Protein AF-A0A920GCR0-F1 (afdb_monomer_lite)

Radius of gyration: 22.25 Å; chains: 1; bounding box: 72×44×37 Å

Secondary structure (DSSP, 8-state):
-HHHHHHH-TT-SSEEEEEET--HHHHHHHHHHHHHHH-S-EEEEEE-TTSEEEEEEE--TT--HHHHHHHHHHTTS-SEEEEETTEEEEEEEGGGHHHHHHHHHHHHHHH-SSSPP------------S--------SS--S-------------

Sequence (156 aa):
MAEEKLAAQPDLPVLVLAKQNWHEGVIGIVAGRLKDAYHRPVIIISFDAQGRGKGSARSVAGFSIGDQILAACELGHLKSGGGHDMAAGLGLDEAQLADFEMFLIDRARTVFSGVPNRVFSYCHSLSVAGATLPVMVDALALWRGGRKRFGDRFFG

Foldseek 3Di:
DQVVVCVVPVFQQEAEEEDEPDDPVVQQVVQVVCCVVQVHWYKYWYAYPVQKIKIKIFH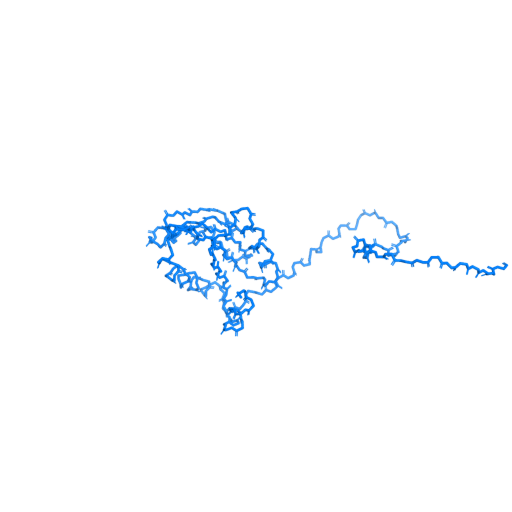HPQAQVQVLQVVCVVVVLFPDKGDTRGIIITMHGNVSSVVSSVSVSVVSCVRDVTHPDPPPPPPPPPPPDDDDDDDDDDDPPDPDDDDDDDDDDDDD

Structure (mmCIF, N/CA/C/O backbone):
data_AF-A0A920GCR0-F1
#
_entry.id   AF-A0A920GCR0-F1
#
loop_
_atom_site.group_PDB
_atom_site.id
_atom_site.type_symbol
_atom_site.label_atom_id
_atom_site.label_alt_id
_atom_site.label_comp_id
_atom_site.label_asym_id
_atom_site.label_entity_id
_atom_site.label_seq_id
_atom_site.pdbx_PDB_ins_code
_atom_site.Cartn_x
_atom_site.Cartn_y
_atom_site.Cartn_z
_atom_site.occupancy
_atom_site.B_iso_or_equiv
_atom_site.auth_seq_id
_atom_site.auth_comp_id
_atom_site.auth_asym_id
_atom_site.auth_atom_id
_atom_site.pdbx_PDB_model_num
ATOM 1 N N . MET A 1 1 ? 0.709 -15.689 7.039 1.00 64.88 1 MET A N 1
ATOM 2 C CA . MET A 1 1 ? 0.525 -14.274 6.621 1.00 64.88 1 MET A CA 1
ATOM 3 C C . MET A 1 1 ? 0.976 -14.019 5.187 1.00 64.88 1 MET A C 1
ATOM 5 O O . MET A 1 1 ? 0.149 -14.214 4.318 1.00 64.88 1 MET A O 1
ATOM 9 N N . ALA A 1 2 ? 2.225 -13.628 4.886 1.00 62.81 2 ALA A N 1
ATOM 10 C CA . ALA A 1 2 ? 2.617 -13.307 3.499 1.00 62.81 2 ALA A CA 1
ATOM 11 C C . ALA A 1 2 ? 2.601 -14.535 2.569 1.00 62.81 2 ALA A C 1
ATOM 13 O O . ALA A 1 2 ? 1.945 -14.521 1.534 1.00 62.81 2 ALA A O 1
ATOM 14 N N . GLU A 1 3 ? 3.271 -15.612 2.986 1.00 66.19 3 GLU A N 1
ATOM 15 C CA . GLU A 1 3 ? 3.332 -16.882 2.245 1.00 66.19 3 GLU A CA 1
ATOM 16 C C . GLU A 1 3 ? 1.954 -17.523 2.088 1.00 66.19 3 GLU A C 1
ATOM 18 O O . GLU A 1 3 ? 1.620 -18.023 1.028 1.00 66.19 3 GLU A O 1
ATOM 23 N N . GLU A 1 4 ? 1.125 -17.445 3.124 1.00 73.50 4 GLU A N 1
ATOM 24 C CA . GLU A 1 4 ? -0.248 -17.956 3.124 1.00 73.50 4 GLU A CA 1
ATOM 25 C C . GLU A 1 4 ? -1.152 -17.199 2.142 1.00 73.50 4 GLU A C 1
ATOM 27 O O . GLU A 1 4 ? -1.906 -17.816 1.394 1.00 73.50 4 GLU A O 1
ATOM 32 N N . LYS A 1 5 ? -1.031 -15.865 2.079 1.00 74.19 5 LYS A N 1
ATOM 33 C CA . LYS A 1 5 ? -1.791 -15.047 1.125 1.00 74.19 5 LYS A CA 1
ATOM 34 C C . LYS A 1 5 ? -1.357 -15.327 -0.315 1.00 74.19 5 LYS A C 1
ATOM 36 O O . LYS A 1 5 ? -2.196 -15.427 -1.202 1.00 74.19 5 LYS A O 1
ATOM 41 N N . LEU A 1 6 ? -0.054 -15.512 -0.530 1.00 69.44 6 LEU A N 1
ATOM 42 C CA . LEU A 1 6 ? 0.504 -15.915 -1.821 1.00 69.44 6 LEU A CA 1
ATOM 43 C C . LEU A 1 6 ? 0.154 -17.357 -2.201 1.00 69.44 6 LEU A C 1
ATOM 45 O O . LEU A 1 6 ? -0.038 -17.635 -3.377 1.00 69.44 6 LEU A O 1
ATOM 49 N N . ALA A 1 7 ? 0.041 -18.265 -1.233 1.00 67.31 7 ALA A N 1
ATOM 50 C CA . ALA A 1 7 ? -0.419 -19.628 -1.471 1.00 67.31 7 ALA A CA 1
ATOM 51 C C . ALA A 1 7 ? -1.902 -19.656 -1.873 1.00 67.31 7 ALA A C 1
ATOM 53 O O . ALA A 1 7 ? -2.290 -20.460 -2.714 1.00 67.31 7 ALA A O 1
ATOM 54 N N . ALA A 1 8 ? -2.717 -18.759 -1.308 1.00 72.94 8 ALA A N 1
ATOM 55 C CA . ALA A 1 8 ? -4.121 -18.613 -1.678 1.00 72.94 8 ALA A CA 1
ATOM 56 C C . ALA A 1 8 ? -4.305 -17.943 -3.050 1.00 72.94 8 ALA A C 1
ATOM 58 O O . ALA A 1 8 ? -5.183 -18.339 -3.812 1.00 72.94 8 ALA A O 1
ATOM 59 N N . GLN A 1 9 ? -3.505 -16.918 -3.362 1.00 73.44 9 GLN A N 1
ATOM 60 C CA . GLN A 1 9 ? -3.593 -16.170 -4.618 1.00 73.44 9 GLN A CA 1
ATOM 61 C C . GLN A 1 9 ? -2.187 -15.798 -5.135 1.00 73.44 9 GLN A C 1
ATOM 63 O O . GLN A 1 9 ? -1.690 -14.695 -4.872 1.00 73.44 9 GLN A O 1
ATOM 68 N N . PRO A 1 10 ? -1.526 -16.696 -5.888 1.00 72.19 10 PRO A N 1
ATOM 69 C CA . PRO A 1 10 ? -0.143 -16.498 -6.330 1.00 72.19 10 PRO A CA 1
ATOM 70 C C . PRO A 1 10 ? 0.011 -15.365 -7.351 1.00 72.19 10 PRO A C 1
ATOM 72 O O . PRO A 1 10 ? 1.085 -14.760 -7.439 1.00 72.19 10 PRO A O 1
ATOM 75 N N . ASP A 1 11 ? -1.068 -15.030 -8.060 1.00 76.06 11 ASP A N 1
ATOM 76 C CA . ASP A 1 11 ? -1.091 -14.043 -9.144 1.00 76.06 11 ASP A CA 1
ATOM 77 C C . ASP A 1 11 ? -1.435 -12.623 -8.677 1.00 76.06 11 ASP A C 1
ATOM 79 O O . ASP A 1 11 ? -1.617 -11.723 -9.497 1.00 76.06 11 ASP A O 1
ATOM 83 N N . LEU A 1 12 ? -1.518 -12.384 -7.362 1.00 82.19 12 LEU A N 1
ATOM 84 C CA . LEU A 1 12 ? -1.768 -11.041 -6.844 1.00 82.19 12 LEU A CA 1
ATOM 85 C C . LEU A 1 12 ? -0.623 -10.088 -7.225 1.00 82.19 12 LEU A C 1
ATOM 87 O O . LEU A 1 12 ? 0.523 -10.318 -6.818 1.00 82.19 12 LEU A O 1
ATOM 91 N N . PRO A 1 13 ? -0.905 -8.990 -7.950 1.00 85.44 13 PRO A N 1
ATOM 92 C CA . PRO A 1 13 ? 0.134 -8.052 -8.362 1.00 85.44 13 PRO A CA 1
ATOM 93 C C . PRO A 1 13 ? 0.666 -7.225 -7.183 1.00 85.44 13 PRO A C 1
ATOM 95 O O . PRO A 1 13 ? 1.789 -6.736 -7.251 1.00 85.44 13 PRO A O 1
ATOM 98 N N . VAL A 1 14 ? -0.102 -7.103 -6.091 1.00 88.19 14 VAL A N 1
ATOM 99 C CA . VAL A 1 14 ? 0.225 -6.327 -4.882 1.00 88.19 14 VAL A CA 1
ATOM 100 C C . VAL A 1 14 ? -0.010 -7.174 -3.637 1.00 88.19 14 VAL A C 1
ATOM 102 O O . VAL A 1 14 ? -0.955 -7.958 -3.577 1.00 88.19 14 VAL A O 1
ATOM 105 N N . LEU A 1 15 ? 0.838 -6.996 -2.623 1.00 89.50 15 LEU A N 1
ATOM 106 C CA . LEU A 1 15 ? 0.691 -7.647 -1.325 1.00 89.50 15 LEU A CA 1
ATOM 107 C C . LEU A 1 15 ? 0.243 -6.651 -0.266 1.00 89.50 15 LEU A C 1
ATOM 109 O O . LEU A 1 15 ? 1.000 -5.764 0.112 1.00 89.50 15 LEU A O 1
ATOM 113 N N . VAL A 1 16 ? -0.963 -6.845 0.261 1.00 90.62 16 VAL A N 1
ATOM 114 C CA . VAL A 1 16 ? -1.478 -6.091 1.409 1.00 90.62 16 VAL A CA 1
ATOM 115 C C . VAL A 1 16 ? -1.492 -7.007 2.625 1.00 90.62 16 VAL A C 1
ATOM 117 O O . VAL A 1 16 ? -2.100 -8.078 2.596 1.00 90.62 16 VAL A O 1
ATOM 120 N N . LEU A 1 17 ? -0.816 -6.618 3.700 1.00 89.88 17 LEU A N 1
ATOM 121 C CA . LEU A 1 17 ? -0.802 -7.359 4.958 1.00 89.88 17 LEU A CA 1
ATOM 122 C C . LEU A 1 17 ? -1.215 -6.434 6.087 1.00 89.88 17 LEU A C 1
ATOM 124 O O . LEU A 1 17 ? -0.664 -5.347 6.224 1.00 89.88 17 LEU A O 1
ATOM 128 N N . ALA A 1 18 ? -2.138 -6.891 6.923 1.00 89.69 18 ALA A N 1
ATOM 129 C CA . ALA A 1 18 ? -2.563 -6.152 8.094 1.00 89.69 18 ALA A CA 1
ATOM 130 C C . ALA A 1 18 ? -2.424 -7.004 9.355 1.00 89.69 18 ALA A C 1
ATOM 132 O O . ALA A 1 18 ? -2.706 -8.205 9.337 1.00 89.69 18 ALA A O 1
ATOM 133 N N . LYS A 1 19 ? -1.970 -6.389 10.448 1.00 86.44 19 LYS A N 1
ATOM 134 C CA . LYS A 1 19 ? -1.919 -7.030 11.763 1.00 86.44 19 LYS A CA 1
ATOM 135 C C . LYS A 1 19 ? -2.129 -6.004 12.870 1.00 86.44 19 LYS A C 1
ATOM 137 O O . LYS A 1 19 ? -1.740 -4.853 12.738 1.00 86.44 19 LYS A O 1
ATOM 142 N N . GLN A 1 20 ? -2.698 -6.430 13.988 1.00 87.12 20 GLN A N 1
ATOM 143 C CA . GLN A 1 20 ? -2.776 -5.606 15.191 1.00 87.12 20 GLN A CA 1
ATOM 144 C C . GLN A 1 20 ? -1.424 -5.546 15.925 1.00 87.12 20 GLN A C 1
ATOM 146 O O . GLN A 1 20 ? -0.639 -6.502 15.889 1.00 87.12 20 GLN A O 1
ATOM 151 N N . ASN A 1 21 ? -1.180 -4.436 16.629 1.00 81.69 21 ASN A N 1
ATOM 152 C CA . ASN A 1 21 ? -0.039 -4.234 17.536 1.00 81.69 21 ASN A CA 1
ATOM 153 C C . ASN A 1 21 ? 1.352 -4.347 16.882 1.00 81.69 21 ASN A C 1
ATOM 155 O O . ASN A 1 21 ? 2.317 -4.791 17.510 1.00 81.69 21 ASN A O 1
ATOM 159 N N . TRP A 1 22 ? 1.493 -3.939 15.620 1.00 84.44 22 TRP A N 1
ATOM 160 C CA . TRP A 1 22 ? 2.809 -3.760 15.007 1.00 84.44 22 TRP A CA 1
ATOM 161 C C . TRP A 1 22 ? 3.365 -2.361 15.266 1.00 84.44 22 TRP A C 1
ATOM 163 O O . TRP A 1 22 ? 2.689 -1.351 15.077 1.00 84.44 22 TRP A O 1
ATOM 173 N N . HIS A 1 23 ? 4.631 -2.296 15.676 1.00 79.88 23 HIS A N 1
ATOM 174 C CA . HIS A 1 23 ? 5.319 -1.021 15.849 1.00 79.88 23 HIS A CA 1
ATOM 175 C C . HIS A 1 23 ? 5.555 -0.338 14.497 1.00 79.88 23 HIS A C 1
ATOM 177 O O . HIS A 1 23 ? 6.064 -0.952 13.557 1.00 79.88 23 HIS A O 1
ATOM 183 N N . GLU A 1 24 ? 5.265 0.963 14.434 1.00 76.12 24 GLU A N 1
ATOM 184 C CA . GLU A 1 24 ? 5.409 1.807 13.236 1.00 76.12 24 GLU A CA 1
ATOM 185 C C . GLU A 1 24 ? 6.838 1.790 12.657 1.00 76.12 24 GLU A C 1
ATOM 187 O O . GLU A 1 24 ? 7.031 1.821 11.444 1.00 76.12 24 GLU A O 1
ATOM 192 N N . GLY A 1 25 ? 7.860 1.651 13.508 1.00 78.06 25 GLY A N 1
ATOM 193 C CA . GLY A 1 25 ? 9.249 1.516 13.056 1.00 78.06 25 GLY A CA 1
ATOM 194 C C . GLY A 1 25 ? 9.564 0.173 12.382 1.00 78.06 25 GLY A C 1
ATOM 195 O O . GLY A 1 25 ? 10.503 0.078 11.596 1.00 78.06 25 GLY A O 1
ATOM 196 N N . VAL A 1 26 ? 8.781 -0.874 12.658 1.00 85.12 26 VAL A N 1
ATOM 197 C CA . VAL A 1 26 ? 9.016 -2.233 12.146 1.00 85.12 26 VAL A CA 1
ATOM 198 C C . VAL A 1 26 ? 8.289 -2.459 10.822 1.00 85.12 26 VAL A C 1
ATOM 200 O O . VAL A 1 26 ? 8.853 -3.086 9.924 1.00 85.12 26 VAL A O 1
ATOM 203 N N . ILE A 1 27 ? 7.081 -1.908 10.654 1.00 87.19 27 ILE A N 1
ATOM 204 C CA . ILE A 1 27 ? 6.269 -2.114 9.442 1.00 87.19 27 ILE A CA 1
ATOM 205 C C . ILE A 1 27 ? 6.998 -1.686 8.162 1.00 87.19 27 ILE A C 1
ATOM 207 O O . ILE A 1 27 ? 6.948 -2.402 7.166 1.00 87.19 27 ILE A O 1
ATOM 211 N N . GLY A 1 28 ? 7.761 -0.590 8.198 1.00 83.44 28 GLY A N 1
ATOM 212 C CA . GLY A 1 28 ? 8.519 -0.120 7.036 1.00 83.44 28 GLY A CA 1
ATOM 213 C C . GLY A 1 28 ? 9.693 -1.030 6.658 1.00 83.44 28 GLY A C 1
ATOM 214 O O . GLY A 1 28 ? 9.978 -1.202 5.471 1.00 83.44 28 GLY A O 1
ATOM 215 N N . ILE A 1 29 ? 10.353 -1.640 7.651 1.00 86.31 29 ILE A N 1
ATOM 216 C CA . ILE A 1 29 ? 11.465 -2.584 7.443 1.00 86.31 29 ILE A CA 1
ATOM 217 C C . ILE A 1 29 ? 10.928 -3.894 6.869 1.00 86.31 29 ILE A C 1
ATOM 219 O O . ILE A 1 29 ? 11.490 -4.436 5.916 1.00 86.31 29 ILE A O 1
ATOM 223 N N . VAL A 1 30 ? 9.827 -4.399 7.429 1.00 88.56 30 VAL A N 1
ATOM 224 C CA . VAL A 1 30 ? 9.200 -5.636 6.954 1.00 88.56 30 VAL A CA 1
ATOM 225 C C . VAL A 1 30 ? 8.655 -5.443 5.536 1.00 88.56 30 VAL A C 1
ATOM 227 O O . VAL A 1 30 ? 8.888 -6.306 4.693 1.00 88.56 30 VAL A O 1
ATOM 230 N N . ALA A 1 31 ? 8.033 -4.298 5.230 1.00 86.75 31 ALA A N 1
ATOM 231 C CA . ALA A 1 31 ? 7.537 -3.994 3.886 1.00 86.75 31 ALA A CA 1
ATOM 232 C C . ALA A 1 31 ? 8.673 -3.988 2.854 1.00 86.75 31 ALA A C 1
ATOM 234 O O . ALA A 1 31 ? 8.535 -4.577 1.784 1.00 86.75 31 ALA A O 1
ATOM 235 N N . GLY A 1 32 ? 9.824 -3.396 3.196 1.00 85.62 32 GLY A N 1
ATOM 236 C CA . GLY A 1 32 ? 11.014 -3.416 2.343 1.00 85.62 32 GLY A CA 1
ATOM 237 C C . GLY A 1 32 ? 11.518 -4.835 2.076 1.00 85.62 32 GLY A C 1
ATOM 238 O O . GLY A 1 32 ? 11.682 -5.217 0.922 1.00 85.62 32 GLY A O 1
ATOM 239 N N . ARG A 1 33 ? 11.667 -5.648 3.131 1.00 87.50 33 ARG A N 1
ATOM 240 C CA . ARG A 1 33 ? 12.126 -7.043 3.014 1.00 87.50 33 ARG A CA 1
ATOM 241 C C . ARG A 1 33 ? 11.189 -7.908 2.176 1.00 87.50 33 ARG A C 1
ATOM 243 O O . ARG A 1 33 ? 11.659 -8.714 1.382 1.00 87.50 33 ARG A O 1
ATOM 250 N N . LEU A 1 34 ? 9.876 -7.747 2.338 1.00 86.56 34 LEU A N 1
ATOM 251 C CA . LEU A 1 34 ? 8.892 -8.471 1.532 1.00 86.56 34 LEU A CA 1
ATOM 252 C C . LEU A 1 34 ? 8.913 -8.003 0.074 1.00 86.56 34 LEU A C 1
ATOM 254 O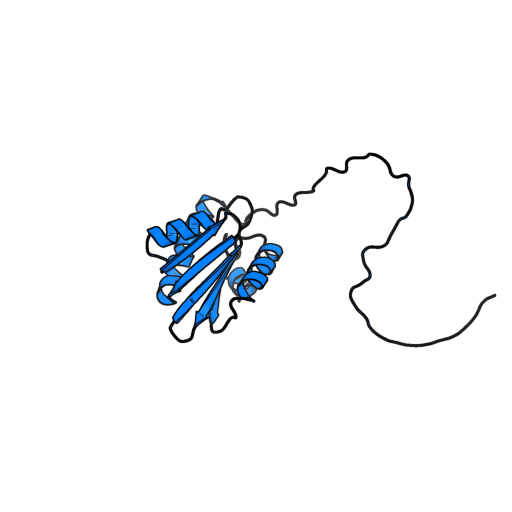 O . LEU A 1 34 ? 8.861 -8.835 -0.827 1.00 86.56 34 LEU A O 1
ATOM 258 N N . LYS A 1 35 ? 9.054 -6.695 -0.167 1.00 87.19 35 LYS A N 1
ATOM 259 C CA . LYS A 1 35 ? 9.221 -6.151 -1.518 1.00 87.19 35 LYS A CA 1
ATOM 260 C C . LYS A 1 35 ? 10.474 -6.717 -2.187 1.00 87.19 35 LYS A C 1
ATOM 262 O O . LYS A 1 35 ? 10.405 -7.097 -3.348 1.00 87.19 35 LYS A O 1
ATOM 267 N N . ASP A 1 36 ? 11.594 -6.827 -1.475 1.00 85.00 36 ASP A N 1
ATOM 268 C CA . ASP A 1 36 ? 12.827 -7.413 -2.021 1.00 85.00 36 ASP A CA 1
ATOM 269 C C . ASP A 1 36 ? 12.711 -8.933 -2.244 1.00 85.00 36 ASP A C 1
ATOM 271 O O . ASP A 1 36 ? 13.222 -9.446 -3.234 1.00 85.00 36 ASP A O 1
ATOM 275 N N . ALA A 1 37 ? 12.009 -9.661 -1.370 1.00 83.62 37 ALA A N 1
ATOM 276 C CA . ALA A 1 37 ? 11.830 -11.109 -1.502 1.00 83.62 37 ALA A CA 1
ATOM 277 C C . ALA A 1 37 ? 10.888 -11.494 -2.657 1.00 83.62 37 ALA A C 1
ATOM 279 O O . ALA A 1 37 ? 11.165 -12.434 -3.409 1.00 83.62 37 ALA A O 1
ATOM 280 N N . TYR A 1 38 ? 9.774 -10.769 -2.796 1.00 82.62 38 TYR A N 1
ATOM 281 C CA . TYR A 1 38 ? 8.699 -11.097 -3.735 1.00 82.62 38 TYR A CA 1
ATOM 282 C C . TYR A 1 38 ? 8.695 -10.234 -5.000 1.00 82.62 38 TYR A C 1
ATOM 284 O O . TYR A 1 38 ? 7.999 -10.587 -5.947 1.00 82.62 38 TYR A O 1
ATOM 292 N N . HIS A 1 39 ? 9.469 -9.142 -5.040 1.00 84.50 39 HIS A N 1
ATOM 293 C CA . HIS A 1 39 ? 9.526 -8.166 -6.139 1.00 84.50 39 HIS A CA 1
ATOM 294 C C . HIS A 1 39 ? 8.158 -7.605 -6.547 1.00 84.50 39 HIS A C 1
ATOM 296 O O . HIS A 1 39 ? 7.911 -7.331 -7.717 1.00 84.50 39 HIS A O 1
ATOM 302 N N . ARG A 1 40 ? 7.273 -7.403 -5.571 1.00 87.31 40 ARG A N 1
ATOM 303 C CA . ARG A 1 40 ? 5.930 -6.835 -5.755 1.00 87.31 40 ARG A CA 1
ATOM 304 C C . ARG A 1 40 ? 5.777 -5.592 -4.880 1.00 87.31 40 ARG A C 1
ATOM 306 O O . ARG A 1 40 ? 6.466 -5.511 -3.859 1.00 87.31 40 ARG A O 1
ATOM 313 N N . PRO A 1 41 ? 4.891 -4.641 -5.221 1.00 90.25 41 PRO A N 1
ATOM 314 C CA . PRO A 1 41 ? 4.485 -3.614 -4.277 1.00 90.25 41 PRO A CA 1
ATOM 315 C C . PRO A 1 41 ? 3.905 -4.270 -3.019 1.00 90.25 41 PRO A C 1
ATOM 317 O O . PRO A 1 41 ? 3.061 -5.166 -3.104 1.00 90.25 41 PRO A O 1
ATOM 320 N N . VAL A 1 42 ? 4.378 -3.837 -1.853 1.00 91.38 42 VAL A N 1
ATOM 321 C CA . VAL A 1 42 ? 3.953 -4.359 -0.554 1.00 91.38 42 VAL A CA 1
ATOM 322 C C . VAL A 1 42 ? 3.451 -3.222 0.314 1.00 91.38 42 VAL A C 1
ATOM 324 O O . VAL A 1 42 ? 4.152 -2.232 0.521 1.00 91.38 42 VAL A O 1
ATOM 327 N N . ILE A 1 43 ? 2.263 -3.402 0.874 1.00 92.19 43 ILE A N 1
ATOM 328 C CA . ILE A 1 43 ? 1.679 -2.541 1.889 1.00 92.19 43 ILE A CA 1
ATOM 329 C C . ILE A 1 43 ? 1.539 -3.343 3.173 1.00 92.19 43 ILE A C 1
ATOM 331 O O . ILE A 1 43 ? 0.964 -4.431 3.192 1.00 92.19 43 ILE A O 1
ATOM 335 N N . ILE A 1 44 ? 2.063 -2.787 4.258 1.00 92.38 44 ILE A N 1
ATOM 336 C CA . ILE A 1 44 ? 1.879 -3.321 5.599 1.00 92.38 44 ILE A CA 1
ATOM 337 C C . ILE A 1 44 ? 1.100 -2.322 6.429 1.00 92.38 44 ILE A C 1
ATOM 339 O O . ILE A 1 44 ? 1.502 -1.167 6.507 1.00 92.38 44 ILE A O 1
ATOM 343 N N . ILE A 1 45 ? 0.046 -2.784 7.095 1.00 92.19 45 ILE A N 1
ATOM 344 C CA . ILE A 1 45 ? -0.826 -1.986 7.951 1.00 92.19 45 ILE A CA 1
ATOM 345 C C . ILE A 1 45 ? -0.779 -2.540 9.374 1.00 92.19 45 ILE A C 1
ATOM 347 O O . ILE A 1 45 ? -0.862 -3.749 9.598 1.00 92.19 45 ILE A O 1
ATOM 351 N N . SER A 1 46 ? -0.628 -1.637 10.336 1.00 91.75 46 SER A N 1
ATOM 352 C CA . SER A 1 46 ? -0.739 -1.923 11.760 1.00 91.75 46 SER A CA 1
ATOM 353 C C . SER A 1 46 ? -1.986 -1.267 12.324 1.00 91.75 46 SER A C 1
ATOM 355 O O . SER A 1 46 ? -2.111 -0.051 12.204 1.00 91.75 46 SER A O 1
ATOM 357 N N . PHE A 1 47 ? -2.871 -2.043 12.949 1.00 91.31 47 PHE A N 1
ATOM 358 C CA . PHE A 1 47 ? -4.041 -1.514 13.655 1.00 91.31 47 PHE A CA 1
ATOM 359 C C . PHE A 1 47 ? -3.771 -1.359 15.153 1.00 91.31 47 PHE A C 1
ATOM 361 O O . PHE A 1 47 ? -3.172 -2.240 15.785 1.00 91.31 47 PHE A O 1
ATOM 368 N N . ASP A 1 48 ? -4.227 -0.236 15.709 1.00 88.25 48 ASP A N 1
ATOM 369 C CA . ASP A 1 48 ? -4.305 -0.011 17.150 1.00 88.25 48 ASP A CA 1
ATOM 370 C C . ASP A 1 48 ? -5.568 -0.655 17.758 1.00 88.25 48 ASP A C 1
ATOM 372 O O . ASP A 1 48 ? -6.451 -1.152 17.057 1.00 88.25 48 ASP A O 1
ATOM 376 N N . ALA A 1 49 ? -5.674 -0.640 19.090 1.00 84.56 49 ALA A N 1
ATOM 377 C CA . ALA A 1 49 ? -6.836 -1.176 19.807 1.00 84.56 49 ALA A CA 1
ATOM 378 C C . ALA A 1 49 ? -8.141 -0.384 19.568 1.00 84.56 49 ALA A C 1
ATOM 380 O O . ALA A 1 49 ? -9.205 -0.804 20.013 1.00 84.56 49 ALA A O 1
ATOM 381 N N . GLN A 1 50 ? -8.060 0.773 18.908 1.00 83.06 50 GLN A N 1
ATOM 382 C CA . GLN A 1 50 ? -9.186 1.648 18.583 1.00 83.06 50 GLN A CA 1
ATOM 383 C C . GLN A 1 50 ? -9.625 1.475 17.118 1.00 83.06 50 GLN A C 1
ATOM 385 O O . GLN A 1 50 ? -10.498 2.208 16.657 1.00 83.06 50 GLN A O 1
ATOM 390 N N . GLY A 1 51 ? -9.030 0.522 16.388 1.00 82.56 51 GLY A N 1
ATOM 391 C CA . GLY A 1 51 ? -9.345 0.226 14.991 1.00 82.56 51 GLY A CA 1
ATOM 392 C C . GLY A 1 51 ? -8.720 1.192 13.982 1.00 82.56 51 GLY A C 1
ATOM 393 O O . GLY A 1 51 ? -9.048 1.120 12.797 1.00 82.56 51 GLY A O 1
ATOM 394 N N . ARG A 1 52 ? -7.817 2.085 14.416 1.00 88.44 52 ARG A N 1
ATOM 395 C CA . ARG A 1 52 ? -7.097 3.009 13.531 1.00 88.44 52 ARG A CA 1
ATOM 396 C C . ARG A 1 52 ? -5.808 2.362 13.055 1.00 88.44 52 ARG A C 1
ATOM 398 O O . ARG A 1 52 ? -4.953 1.948 13.839 1.00 88.44 52 ARG A O 1
ATOM 405 N N . GLY A 1 53 ? -5.678 2.282 11.742 1.00 90.06 53 GLY A N 1
ATOM 406 C CA . GLY A 1 53 ? -4.566 1.670 11.045 1.00 90.06 53 GLY A CA 1
ATOM 407 C C . GLY A 1 53 ? -3.548 2.697 10.588 1.00 90.06 53 GLY A C 1
ATOM 408 O O . GLY A 1 53 ? -3.911 3.701 9.980 1.00 90.06 53 GLY A O 1
ATOM 409 N N . LYS A 1 54 ? -2.264 2.419 10.812 1.00 91.31 54 LYS A N 1
ATOM 410 C CA . LYS A 1 54 ? -1.148 3.096 10.144 1.00 91.31 54 LYS A CA 1
ATOM 411 C C . LYS A 1 54 ? -0.418 2.112 9.251 1.00 91.31 54 LYS A C 1
ATOM 413 O O . LYS A 1 54 ? -0.024 1.035 9.697 1.00 91.31 54 LYS A O 1
ATOM 418 N N . GLY A 1 55 ? -0.221 2.490 7.998 1.00 91.19 55 GLY A N 1
ATOM 419 C CA . GLY A 1 55 ? 0.412 1.660 6.993 1.00 91.19 55 GLY A CA 1
ATOM 420 C C . GLY A 1 55 ? 1.677 2.264 6.406 1.00 91.19 55 GLY A C 1
ATOM 421 O O . GLY A 1 55 ? 1.817 3.480 6.278 1.00 91.19 55 GLY A O 1
ATOM 422 N N . SER A 1 56 ? 2.595 1.381 6.024 1.00 91.88 56 SER A N 1
ATOM 423 C CA . SER A 1 56 ? 3.781 1.692 5.237 1.00 91.88 56 SER A CA 1
ATOM 424 C C . SER A 1 56 ? 3.753 0.875 3.952 1.00 91.88 56 SER A C 1
ATOM 426 O O . SER A 1 56 ? 3.621 -0.350 3.977 1.00 91.88 56 SER A O 1
ATOM 428 N N . ALA A 1 57 ? 3.878 1.572 2.832 1.00 91.69 57 ALA A N 1
ATOM 429 C CA . ALA A 1 57 ? 3.864 1.017 1.496 1.00 91.69 57 ALA A CA 1
ATOM 430 C C . ALA A 1 57 ? 5.248 1.149 0.851 1.00 91.69 57 ALA A C 1
ATOM 432 O O . ALA A 1 57 ? 5.908 2.185 0.960 1.00 91.69 57 ALA A O 1
ATOM 433 N N . ARG A 1 58 ? 5.687 0.093 0.166 1.00 91.56 58 ARG A N 1
ATOM 434 C CA . ARG A 1 58 ? 6.923 0.038 -0.618 1.00 91.56 58 ARG A CA 1
ATOM 435 C C . ARG A 1 58 ? 6.596 -0.456 -2.012 1.00 91.56 58 ARG A C 1
ATOM 437 O O . ARG A 1 58 ? 5.971 -1.503 -2.156 1.00 91.56 58 ARG A O 1
ATOM 444 N N . SER A 1 59 ? 7.034 0.285 -3.019 1.00 88.62 59 SER A N 1
ATOM 445 C CA . SER A 1 59 ? 6.753 -0.040 -4.414 1.00 88.62 59 SER A CA 1
ATOM 446 C C . SER A 1 59 ? 7.939 -0.650 -5.145 1.00 88.62 59 SER A C 1
ATOM 448 O O . SER A 1 59 ? 9.064 -0.659 -4.643 1.00 88.62 59 SER A O 1
ATOM 450 N N . VAL A 1 60 ? 7.672 -1.132 -6.355 1.00 86.06 60 VAL A N 1
ATOM 451 C CA . VAL A 1 60 ? 8.662 -1.544 -7.354 1.00 86.06 60 VAL A CA 1
ATOM 452 C C . VAL A 1 60 ? 8.632 -0.585 -8.543 1.00 86.06 60 VAL A C 1
ATOM 454 O O . VAL A 1 60 ? 7.678 0.172 -8.719 1.00 86.06 60 VAL A O 1
ATOM 457 N N . ALA A 1 61 ? 9.683 -0.613 -9.363 1.00 81.12 61 ALA A N 1
ATOM 458 C CA . ALA A 1 61 ? 9.757 0.217 -10.560 1.00 81.12 61 ALA A CA 1
ATOM 459 C C . ALA A 1 61 ? 8.550 -0.036 -11.483 1.00 81.12 61 ALA A C 1
ATOM 461 O O . ALA A 1 61 ? 8.154 -1.181 -11.695 1.00 81.12 61 ALA A O 1
ATOM 462 N N . GLY A 1 62 ? 7.980 1.041 -12.024 1.00 80.94 62 GLY A N 1
ATOM 463 C CA . GLY A 1 62 ? 6.803 0.984 -12.896 1.00 80.94 62 GLY A CA 1
ATOM 464 C C . GLY A 1 62 ? 5.458 1.121 -12.178 1.00 80.94 62 GLY A C 1
ATOM 465 O O . GLY A 1 62 ? 4.447 1.248 -12.855 1.00 80.94 62 GLY A O 1
ATOM 466 N N . PHE A 1 63 ? 5.422 1.164 -10.841 1.00 85.81 63 PHE A N 1
ATOM 467 C CA . PHE A 1 63 ? 4.200 1.445 -10.082 1.00 85.81 63 PHE A CA 1
ATOM 468 C C . PHE A 1 63 ? 4.452 2.556 -9.067 1.00 85.81 63 PHE A C 1
ATOM 470 O O . PHE A 1 63 ? 5.146 2.344 -8.075 1.00 85.81 63 PHE A O 1
ATOM 477 N N . SER A 1 64 ? 3.899 3.745 -9.302 1.00 89.19 64 SER A N 1
ATOM 478 C CA . SER A 1 64 ? 3.986 4.848 -8.341 1.00 89.19 64 SER A CA 1
ATOM 479 C C . SER A 1 64 ? 2.975 4.628 -7.221 1.00 89.19 64 SER A C 1
ATOM 481 O O . SER A 1 64 ? 1.773 4.826 -7.408 1.00 89.19 64 SER A O 1
ATOM 483 N N . ILE A 1 65 ? 3.445 4.177 -6.056 1.00 89.56 65 ILE A N 1
ATOM 484 C CA . ILE A 1 65 ? 2.545 3.896 -4.932 1.00 89.56 65 ILE A CA 1
ATOM 485 C C . ILE A 1 65 ? 2.073 5.179 -4.253 1.00 89.56 65 ILE A C 1
ATOM 487 O O . ILE A 1 65 ? 0.944 5.216 -3.780 1.00 89.56 65 ILE A O 1
ATOM 491 N N . GLY A 1 66 ? 2.895 6.234 -4.249 1.00 89.62 66 GLY A N 1
ATOM 492 C CA . GLY A 1 66 ? 2.512 7.551 -3.736 1.00 89.62 66 GLY A CA 1
ATOM 493 C C . GLY A 1 66 ? 1.251 8.084 -4.413 1.00 89.62 66 GLY A C 1
ATOM 494 O O . GLY A 1 66 ? 0.292 8.423 -3.722 1.00 89.62 66 GLY A O 1
ATOM 495 N N . ASP A 1 67 ? 1.213 8.042 -5.747 1.00 89.69 67 ASP A N 1
ATOM 496 C CA . ASP A 1 67 ? 0.064 8.516 -6.527 1.00 89.69 67 ASP A CA 1
ATOM 497 C C . ASP A 1 67 ? -1.191 7.674 -6.276 1.00 89.69 67 ASP A C 1
ATOM 499 O O . ASP A 1 67 ? -2.291 8.214 -6.165 1.00 89.69 67 ASP A O 1
ATOM 503 N N . GLN A 1 68 ? -1.047 6.350 -6.130 1.00 90.44 68 GLN A N 1
ATOM 504 C CA . GLN A 1 68 ? -2.198 5.491 -5.828 1.00 90.44 68 GLN A CA 1
ATOM 505 C C . GLN A 1 68 ? -2.760 5.749 -4.427 1.00 90.44 68 GLN A C 1
ATOM 507 O O . GLN A 1 68 ? -3.975 5.723 -4.243 1.00 90.44 68 GLN A O 1
ATOM 512 N N . ILE A 1 69 ? -1.896 6.006 -3.440 1.00 91.56 69 ILE A N 1
ATOM 513 C CA . ILE A 1 69 ? -2.330 6.367 -2.086 1.00 91.56 69 ILE A CA 1
ATOM 514 C C . ILE A 1 69 ? -3.031 7.725 -2.089 1.00 91.56 69 ILE A C 1
ATOM 516 O O . ILE A 1 69 ? -4.069 7.864 -1.446 1.00 91.56 69 ILE A O 1
ATOM 520 N N . LEU A 1 70 ? -2.513 8.706 -2.831 1.00 90.38 70 LEU A N 1
ATOM 521 C CA . LEU A 1 70 ? -3.153 10.014 -2.944 1.00 90.38 70 LEU A CA 1
ATOM 522 C C . LEU A 1 70 ? -4.540 9.902 -3.594 1.00 90.38 70 LEU A C 1
ATOM 524 O O . LEU A 1 70 ? -5.515 10.393 -3.031 1.00 90.38 70 LEU A O 1
ATOM 52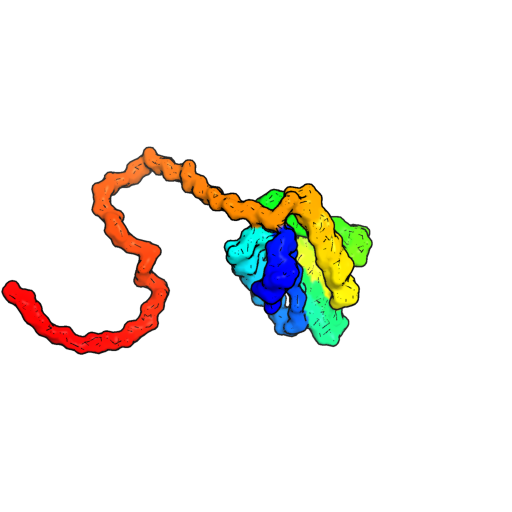8 N N . ALA A 1 71 ? -4.653 9.156 -4.697 1.00 90.06 71 ALA A N 1
ATOM 529 C CA . ALA A 1 71 ? -5.935 8.885 -5.344 1.00 90.06 71 ALA A CA 1
ATOM 530 C C . ALA A 1 71 ? -6.922 8.158 -4.409 1.00 90.06 71 ALA A C 1
ATOM 532 O O . ALA A 1 71 ? -8.113 8.462 -4.397 1.00 90.06 71 ALA A O 1
ATOM 533 N N . ALA A 1 72 ? -6.445 7.219 -3.585 1.00 90.25 72 ALA A N 1
ATOM 534 C CA . ALA A 1 72 ? -7.283 6.536 -2.600 1.00 90.25 72 ALA A CA 1
ATOM 535 C C . ALA A 1 72 ? -7.789 7.482 -1.492 1.00 90.25 72 ALA A C 1
ATOM 537 O O . ALA A 1 72 ? -8.915 7.317 -1.021 1.00 90.25 72 ALA A O 1
ATOM 538 N N . CYS A 1 73 ? -6.996 8.483 -1.092 1.00 90.12 73 CYS A N 1
ATOM 539 C CA . CYS A 1 73 ? -7.448 9.548 -0.192 1.00 90.12 73 CYS A CA 1
ATOM 540 C C . CYS A 1 73 ? -8.527 10.424 -0.844 1.00 90.12 73 CYS A C 1
ATOM 542 O O . CYS A 1 73 ? -9.545 10.697 -0.215 1.00 90.12 73 CYS A O 1
ATOM 544 N N . GLU A 1 74 ? -8.333 10.835 -2.100 1.00 88.75 74 GLU A N 1
ATOM 545 C CA . GLU A 1 74 ? -9.293 11.670 -2.842 1.00 88.75 74 GLU A CA 1
ATOM 546 C C . GLU A 1 74 ? -10.649 10.978 -3.032 1.00 88.75 74 GLU A C 1
ATOM 548 O O . GLU A 1 74 ? -11.696 11.619 -2.966 1.00 88.75 74 GLU A O 1
ATOM 553 N N . LEU A 1 75 ? -10.635 9.656 -3.211 1.00 88.06 75 LEU A N 1
ATOM 554 C CA . LEU A 1 75 ? -11.833 8.824 -3.331 1.00 88.06 75 LEU A CA 1
ATOM 555 C C . LEU A 1 75 ? -12.479 8.473 -1.977 1.00 88.06 75 LEU A C 1
ATOM 557 O O . LEU A 1 75 ? -13.534 7.843 -1.949 1.00 88.06 75 LEU A O 1
ATOM 561 N N . GLY A 1 76 ? -11.871 8.865 -0.852 1.00 87.31 76 GLY A N 1
ATOM 562 C CA . GLY A 1 76 ? -12.401 8.615 0.492 1.00 87.31 76 GLY A CA 1
ATOM 563 C C . GLY A 1 76 ? -12.163 7.199 1.034 1.00 87.31 76 GLY A C 1
ATOM 564 O O . GLY A 1 76 ? -12.749 6.828 2.051 1.00 87.31 76 GLY A O 1
ATOM 565 N N . HIS A 1 77 ? -11.294 6.405 0.401 1.00 86.62 77 HIS A N 1
ATOM 566 C CA . HIS A 1 77 ? -10.918 5.070 0.890 1.00 86.62 77 HIS A CA 1
ATOM 567 C C . HIS A 1 77 ? -9.915 5.117 2.051 1.00 86.62 77 HIS A C 1
ATOM 569 O O . HIS A 1 77 ? -9.798 4.154 2.806 1.00 86.62 77 HIS A O 1
ATOM 575 N N . LEU A 1 78 ? -9.187 6.225 2.200 1.00 89.62 78 LEU A N 1
ATOM 576 C CA . LEU A 1 78 ? -8.193 6.438 3.250 1.00 89.62 78 LEU A CA 1
ATOM 577 C C . LEU A 1 78 ? -8.517 7.701 4.049 1.00 89.62 78 LEU A C 1
ATOM 579 O O . LEU A 1 78 ? -9.017 8.682 3.503 1.00 89.62 78 LEU A O 1
ATOM 583 N N . LYS A 1 79 ? -8.172 7.702 5.340 1.00 88.12 79 LYS A N 1
ATOM 584 C CA . LYS A 1 79 ? -8.274 8.897 6.194 1.00 88.12 79 LYS A CA 1
ATOM 585 C C . LYS A 1 79 ? -7.132 9.872 5.961 1.00 88.12 79 LYS A C 1
ATOM 587 O O . LYS A 1 79 ? -7.307 11.082 6.071 1.00 88.12 79 LYS A O 1
ATOM 592 N N . SER A 1 80 ? -5.944 9.340 5.716 1.00 88.62 80 SER A N 1
ATOM 593 C CA . SER A 1 80 ? -4.753 10.123 5.430 1.00 88.62 80 SER A CA 1
ATOM 594 C C . SER A 1 80 ? -3.774 9.295 4.616 1.00 88.62 80 SER A C 1
ATOM 596 O O . SER A 1 80 ? -3.751 8.067 4.688 1.00 88.62 80 SER A O 1
ATOM 598 N N . GLY A 1 81 ? -2.941 9.964 3.834 1.00 88.31 81 GLY A N 1
ATOM 599 C CA . GLY A 1 81 ? -1.955 9.283 3.017 1.00 88.31 81 GLY A CA 1
ATOM 600 C C . GLY A 1 81 ? -1.082 10.263 2.263 1.00 88.31 81 GLY A C 1
ATOM 601 O O . GLY A 1 81 ? -1.496 11.384 1.979 1.00 88.31 81 GLY A O 1
ATOM 602 N N . GLY A 1 82 ? 0.149 9.848 1.990 1.00 84.56 82 GLY A N 1
ATOM 603 C CA . GLY A 1 82 ? 1.128 10.652 1.273 1.00 84.56 82 GLY A CA 1
ATOM 604 C C . GLY A 1 82 ? 2.448 9.913 1.107 1.00 84.56 82 GLY A C 1
ATOM 605 O O . GLY A 1 82 ? 2.770 8.992 1.863 1.00 84.56 82 GLY A O 1
ATOM 606 N N . GLY A 1 83 ? 3.224 10.298 0.101 1.00 87.75 83 GLY A N 1
ATOM 607 C CA . GLY A 1 83 ? 4.482 9.634 -0.201 1.00 87.75 83 GLY A CA 1
ATOM 608 C C . GLY A 1 83 ? 5.085 10.045 -1.532 1.00 87.75 83 GLY A C 1
ATOM 609 O O . GLY A 1 83 ? 4.674 11.023 -2.146 1.00 87.75 83 GLY A O 1
ATOM 610 N N . HIS A 1 84 ? 6.056 9.248 -1.957 1.00 87.38 84 HIS A N 1
ATOM 611 C CA . HIS A 1 84 ? 6.735 9.325 -3.244 1.00 87.38 84 HIS A CA 1
ATOM 612 C C . HIS A 1 84 ? 6.515 8.021 -4.022 1.00 87.38 84 HIS A C 1
ATOM 614 O O . HIS A 1 84 ? 6.022 7.033 -3.471 1.00 87.38 84 HIS A O 1
ATOM 620 N N . ASP A 1 85 ? 6.967 7.980 -5.274 1.00 85.69 85 ASP A N 1
ATOM 621 C CA . ASP A 1 85 ? 6.787 6.858 -6.204 1.00 85.69 85 ASP A CA 1
ATOM 622 C C . ASP A 1 85 ? 7.100 5.486 -5.581 1.00 85.69 85 ASP A C 1
ATOM 624 O O . ASP A 1 85 ? 6.367 4.514 -5.765 1.00 85.69 85 ASP A O 1
ATOM 628 N N . MET A 1 86 ? 8.167 5.410 -4.777 1.00 88.19 86 MET A N 1
ATOM 629 C CA . MET A 1 86 ? 8.678 4.158 -4.207 1.00 88.19 86 MET A CA 1
ATOM 630 C C . MET A 1 86 ? 8.232 3.873 -2.769 1.00 88.19 86 MET A C 1
ATOM 632 O O . MET A 1 86 ? 8.427 2.754 -2.279 1.00 88.19 86 MET A O 1
ATOM 636 N N . ALA A 1 87 ? 7.687 4.860 -2.059 1.00 87.75 87 ALA A N 1
ATOM 637 C CA . ALA A 1 87 ? 7.349 4.720 -0.649 1.00 87.75 87 ALA A CA 1
ATOM 638 C C . ALA A 1 87 ? 6.228 5.669 -0.239 1.00 87.75 87 ALA A C 1
ATOM 640 O O . ALA A 1 87 ? 6.327 6.871 -0.467 1.00 87.75 87 ALA A O 1
ATOM 641 N N . ALA A 1 88 ? 5.220 5.144 0.451 1.00 92.06 88 ALA A N 1
ATOM 642 C CA . ALA A 1 88 ? 4.126 5.950 0.973 1.00 92.06 88 ALA A CA 1
ATOM 643 C C . ALA A 1 88 ? 3.736 5.531 2.390 1.00 92.06 88 ALA A C 1
ATOM 645 O O . ALA A 1 88 ? 3.905 4.376 2.791 1.00 92.06 88 ALA A O 1
ATOM 646 N N . GLY A 1 89 ? 3.238 6.496 3.153 1.00 91.44 89 GLY A N 1
ATOM 647 C CA . GLY A 1 89 ? 2.544 6.279 4.413 1.00 91.44 89 GLY A CA 1
ATOM 648 C C . GLY A 1 89 ? 1.048 6.459 4.201 1.00 91.44 89 GLY A C 1
ATOM 649 O O . GLY A 1 89 ? 0.630 7.304 3.411 1.00 91.44 89 GLY A O 1
ATOM 650 N N . LEU A 1 90 ? 0.243 5.667 4.900 1.00 92.88 90 LEU A N 1
ATOM 651 C CA . LEU A 1 90 ? -1.212 5.769 4.842 1.00 92.88 90 LEU A CA 1
ATOM 652 C C . LEU A 1 90 ? -1.850 5.522 6.210 1.00 92.88 90 LEU A C 1
ATOM 654 O O . LEU A 1 90 ? -1.256 4.885 7.079 1.00 92.88 90 LEU A O 1
ATOM 658 N N . GLY A 1 91 ? -3.064 6.022 6.387 1.00 91.62 91 GLY A N 1
ATOM 659 C CA . GLY A 1 91 ? -3.905 5.810 7.551 1.00 91.62 91 GLY A CA 1
ATOM 660 C C . GLY A 1 91 ? -5.330 5.470 7.126 1.00 91.62 91 GLY A C 1
ATOM 661 O O . GLY A 1 91 ? -5.929 6.192 6.329 1.00 91.62 91 GLY A O 1
ATOM 662 N N . LEU A 1 92 ? -5.875 4.378 7.658 1.00 92.75 92 LEU A N 1
ATOM 663 C CA . LEU A 1 92 ? -7.241 3.914 7.387 1.00 92.75 92 LEU A CA 1
ATOM 664 C C . LEU A 1 92 ? -7.852 3.265 8.624 1.00 92.75 92 LEU A C 1
ATOM 666 O O . LEU A 1 92 ? -7.117 2.836 9.509 1.00 92.75 92 LEU A O 1
ATOM 670 N N . ASP A 1 93 ? -9.172 3.135 8.666 1.00 91.75 93 ASP A N 1
ATOM 671 C CA . ASP A 1 93 ? -9.823 2.279 9.662 1.00 91.75 93 ASP A CA 1
ATOM 672 C C . ASP A 1 93 ? -9.901 0.829 9.178 1.00 91.75 93 ASP A C 1
ATOM 674 O O . ASP A 1 93 ? -9.955 0.569 7.978 1.00 91.75 93 ASP A O 1
ATOM 678 N N . GLU A 1 94 ? -9.973 -0.127 10.106 1.00 88.38 94 GLU A N 1
ATOM 679 C CA . GLU A 1 94 ? -10.070 -1.561 9.784 1.00 88.38 94 GLU A CA 1
ATOM 680 C C . GLU A 1 94 ? -11.242 -1.889 8.843 1.00 88.38 94 GLU A C 1
ATOM 682 O O . GLU A 1 94 ? -11.108 -2.728 7.953 1.00 88.38 94 GLU A O 1
ATOM 687 N N . ALA A 1 95 ? -12.349 -1.149 8.954 1.00 88.94 95 ALA A N 1
ATOM 688 C CA . ALA A 1 95 ? -13.509 -1.287 8.076 1.00 88.94 95 ALA A CA 1
ATOM 689 C C . ALA A 1 95 ? -13.212 -0.961 6.598 1.00 88.94 95 ALA A C 1
ATOM 691 O O . ALA A 1 95 ? -13.837 -1.536 5.714 1.00 88.94 95 ALA A O 1
ATOM 692 N N . GLN A 1 96 ? -12.255 -0.070 6.320 1.00 88.94 96 GLN A N 1
ATOM 693 C CA . GLN A 1 96 ? -11.914 0.373 4.960 1.00 88.94 96 GLN A CA 1
ATOM 694 C C . GLN A 1 96 ? -10.843 -0.507 4.298 1.00 88.94 96 GLN A C 1
ATOM 696 O O . GLN A 1 96 ? -10.522 -0.320 3.125 1.00 88.94 96 GLN A O 1
ATOM 701 N N . LEU A 1 97 ? -10.273 -1.470 5.034 1.00 89.44 97 LEU A N 1
ATOM 702 C CA . LEU A 1 97 ? -9.165 -2.297 4.556 1.00 89.44 97 LEU A CA 1
ATOM 703 C C . LEU A 1 97 ? -9.530 -3.093 3.302 1.00 89.44 97 LEU A C 1
ATOM 705 O O . LEU A 1 97 ? -8.729 -3.156 2.371 1.00 89.44 97 LEU A O 1
ATOM 709 N N . ALA A 1 98 ? -10.718 -3.700 3.288 1.00 89.56 98 ALA A N 1
ATOM 710 C CA . ALA A 1 98 ? -11.164 -4.537 2.179 1.00 89.56 98 ALA A CA 1
ATOM 711 C C . ALA A 1 98 ? -11.347 -3.719 0.891 1.00 89.56 98 ALA A C 1
ATOM 713 O O . ALA A 1 98 ? -10.845 -4.111 -0.164 1.00 89.56 98 ALA A O 1
ATOM 714 N N . ASP A 1 99 ? -11.989 -2.554 0.994 1.00 90.44 99 ASP A N 1
ATOM 715 C CA . ASP A 1 99 ? -12.210 -1.652 -0.141 1.00 90.44 99 ASP A CA 1
ATOM 716 C C . ASP A 1 99 ? -10.887 -1.111 -0.687 1.00 90.44 99 ASP A C 1
ATOM 718 O O . ASP A 1 99 ? -10.656 -1.100 -1.897 1.00 90.44 99 ASP A O 1
ATOM 722 N N . PHE A 1 100 ? -9.982 -0.717 0.212 1.00 90.62 100 PHE A N 1
ATOM 723 C CA . PHE A 1 100 ? -8.652 -0.243 -0.151 1.00 90.62 100 PHE A CA 1
ATOM 724 C C . PHE A 1 100 ? -7.812 -1.329 -0.838 1.00 90.62 100 PHE A C 1
ATOM 726 O O . PHE A 1 100 ? -7.146 -1.060 -1.841 1.00 90.62 100 PHE A O 1
ATOM 733 N N . GLU A 1 101 ? -7.845 -2.563 -0.328 1.00 90.56 101 GLU A N 1
ATOM 734 C CA . GLU A 1 101 ? -7.145 -3.686 -0.949 1.00 90.56 101 GLU A CA 1
ATOM 735 C C . GLU A 1 101 ? -7.673 -3.951 -2.365 1.00 90.56 101 GLU A C 1
ATOM 737 O O . GLU A 1 101 ? -6.882 -4.085 -3.301 1.00 90.56 101 GLU A O 1
ATOM 742 N N . MET A 1 102 ? -8.995 -3.960 -2.544 1.00 89.44 102 MET A N 1
ATOM 743 C CA . MET A 1 102 ? -9.613 -4.154 -3.855 1.00 89.44 102 MET A CA 1
ATOM 744 C C . MET A 1 102 ? -9.237 -3.036 -4.836 1.00 89.44 102 MET A C 1
ATOM 746 O O . MET A 1 102 ? -8.850 -3.327 -5.969 1.00 89.44 102 MET A O 1
ATOM 750 N N . PHE A 1 103 ? -9.281 -1.776 -4.394 1.00 91.31 103 PHE A N 1
ATOM 751 C CA . PHE A 1 103 ? -8.875 -0.619 -5.194 1.00 91.31 103 PHE A CA 1
ATOM 752 C C . PHE A 1 103 ? -7.427 -0.744 -5.688 1.00 91.31 103 PHE A C 1
ATOM 754 O O . PHE A 1 103 ? -7.141 -0.537 -6.869 1.00 91.31 103 PHE A O 1
ATOM 761 N N . LEU A 1 104 ? -6.501 -1.125 -4.804 1.00 89.69 104 LEU A N 1
ATOM 762 C CA . LEU A 1 104 ? -5.101 -1.295 -5.181 1.00 89.69 104 LEU A CA 1
ATOM 763 C C . LEU A 1 104 ? -4.886 -2.455 -6.150 1.00 89.69 104 LEU A C 1
ATOM 765 O O . LEU A 1 104 ? -4.073 -2.328 -7.064 1.00 89.69 104 LEU A O 1
ATOM 769 N N . ILE A 1 105 ? -5.582 -3.577 -5.958 1.00 89.12 105 ILE A N 1
ATOM 770 C CA . ILE A 1 105 ? -5.492 -4.724 -6.866 1.00 89.12 105 ILE A CA 1
ATOM 771 C C . ILE A 1 105 ? -5.974 -4.330 -8.264 1.00 89.12 105 ILE A C 1
ATOM 773 O O . ILE A 1 105 ? -5.313 -4.671 -9.244 1.00 89.12 105 ILE A O 1
ATOM 777 N N . ASP A 1 106 ? -7.079 -3.592 -8.360 1.00 89.75 106 ASP A N 1
ATOM 778 C CA . ASP A 1 106 ? -7.617 -3.107 -9.632 1.00 89.75 106 ASP A CA 1
ATOM 779 C C . ASP A 1 106 ? -6.615 -2.197 -10.356 1.00 89.75 106 ASP A C 1
ATOM 781 O O . ASP A 1 106 ? -6.205 -2.477 -11.485 1.00 89.75 106 ASP A O 1
ATOM 785 N N . ARG A 1 107 ? -6.086 -1.187 -9.654 1.00 89.31 107 ARG A N 1
ATOM 786 C CA . ARG A 1 107 ? -5.050 -0.295 -10.197 1.00 89.31 107 ARG A CA 1
ATOM 787 C C . ARG A 1 107 ? -3.799 -1.051 -10.607 1.00 89.31 107 ARG A C 1
ATOM 789 O O . ARG A 1 107 ? -3.261 -0.819 -11.686 1.00 89.31 107 ARG A O 1
ATOM 796 N N . ALA A 1 108 ? -3.346 -1.994 -9.795 1.00 87.06 108 ALA A N 1
ATOM 797 C CA . ALA A 1 108 ? -2.169 -2.779 -10.116 1.00 87.06 108 ALA A CA 1
ATOM 798 C C . ALA A 1 108 ? -2.370 -3.685 -11.334 1.00 87.06 108 ALA A C 1
ATOM 800 O O . ALA A 1 108 ? -1.426 -3.852 -12.096 1.00 87.06 108 ALA A O 1
ATOM 801 N N . ARG A 1 109 ? -3.577 -4.213 -11.572 1.00 86.75 109 ARG A N 1
ATOM 802 C CA . ARG A 1 109 ? -3.896 -4.992 -12.782 1.00 86.75 109 ARG A CA 1
ATOM 803 C C . ARG A 1 109 ? -3.871 -4.157 -14.061 1.00 86.75 109 ARG A C 1
ATOM 805 O O . ARG A 1 109 ? -3.559 -4.695 -15.118 1.00 86.75 109 ARG A O 1
ATOM 812 N N . THR A 1 110 ? -4.159 -2.856 -13.981 1.00 85.31 110 THR A N 1
ATOM 813 C CA . THR A 1 110 ? -4.033 -1.961 -15.150 1.00 85.31 110 THR A CA 1
ATOM 814 C C . THR A 1 110 ? -2.582 -1.727 -15.570 1.00 85.31 110 THR A C 1
ATOM 816 O O . THR A 1 110 ? -2.315 -1.482 -16.743 1.00 85.31 110 THR A O 1
ATOM 819 N N . VAL A 1 111 ? -1.643 -1.829 -14.624 1.00 82.94 111 VAL A N 1
ATOM 820 C CA . VAL A 1 111 ? -0.209 -1.592 -14.853 1.00 82.94 111 VAL A CA 1
ATOM 821 C C . VAL A 1 111 ? 0.535 -2.900 -15.114 1.00 82.94 111 VAL A C 1
ATOM 823 O O . VAL A 1 111 ? 1.381 -2.983 -16.002 1.00 82.94 111 VAL A O 1
ATOM 826 N N . PHE A 1 112 ? 0.218 -3.936 -14.342 1.00 78.25 112 PHE A N 1
ATOM 827 C CA . PHE A 1 112 ? 0.833 -5.247 -14.421 1.00 78.25 112 PHE A CA 1
ATOM 828 C C . PHE A 1 112 ? -0.176 -6.257 -14.967 1.00 78.25 112 PHE A C 1
ATOM 830 O O . PHE A 1 112 ? -1.136 -6.623 -14.294 1.00 78.25 112 PHE A O 1
ATOM 837 N N . SER A 1 113 ? 0.087 -6.794 -16.157 1.00 62.62 113 SER A N 1
ATOM 838 C CA . SER A 1 113 ? -0.686 -7.897 -16.745 1.00 62.62 113 SER A CA 1
ATOM 839 C C . SER A 1 113 ? -0.392 -9.267 -16.096 1.00 62.62 113 SER A C 1
ATOM 841 O O . SER A 1 113 ? -0.677 -10.304 -16.690 1.00 62.62 113 SER A O 1
ATOM 843 N N . GLY A 1 114 ? 0.232 -9.287 -14.912 1.00 63.94 114 GLY A N 1
ATOM 844 C CA . GLY A 1 114 ? 0.714 -10.477 -14.206 1.00 63.94 114 GLY A CA 1
ATOM 845 C C . GLY A 1 114 ? 1.602 -10.116 -13.008 1.00 63.94 114 GLY A C 1
ATOM 846 O O . GLY A 1 114 ? 1.582 -8.987 -12.523 1.00 63.94 114 GLY A O 1
ATOM 847 N N . VAL A 1 115 ? 2.409 -11.065 -12.525 1.00 61.84 115 VAL A N 1
ATOM 848 C CA . VAL A 1 115 ? 3.392 -10.794 -11.463 1.00 61.84 115 VAL A CA 1
ATOM 849 C C . VAL A 1 115 ? 4.482 -9.857 -12.006 1.00 61.84 115 VAL A C 1
ATOM 851 O O . VAL A 1 115 ? 5.068 -10.186 -13.041 1.00 61.84 115 VAL A O 1
ATOM 854 N N . PRO A 1 116 ? 4.785 -8.718 -11.348 1.00 60.94 116 PRO A N 1
ATOM 855 C CA . PRO A 1 116 ? 5.839 -7.814 -11.795 1.00 60.94 116 PRO A CA 1
ATOM 856 C C . PRO A 1 116 ? 7.152 -8.569 -12.010 1.00 60.94 116 PRO A C 1
ATOM 858 O O . PRO A 1 116 ? 7.624 -9.326 -11.157 1.00 60.94 116 PRO A O 1
ATOM 861 N N . ASN A 1 117 ? 7.705 -8.395 -13.209 1.00 54.59 117 ASN A N 1
ATOM 862 C CA . ASN A 1 117 ? 8.860 -9.145 -13.671 1.00 54.59 117 ASN A CA 1
ATOM 863 C C . ASN A 1 117 ? 10.081 -8.788 -12.812 1.00 54.59 117 ASN A C 1
ATOM 865 O O . ASN A 1 117 ? 10.305 -7.614 -12.505 1.00 54.59 117 ASN A O 1
ATOM 869 N N . ARG A 1 118 ? 10.898 -9.783 -12.439 1.00 52.91 118 ARG A N 1
ATOM 870 C CA . ARG A 1 118 ? 12.182 -9.534 -11.766 1.00 52.91 118 ARG A CA 1
ATOM 871 C C . ARG A 1 118 ? 13.113 -8.839 -12.755 1.00 52.91 118 ARG A C 1
ATOM 873 O O . ARG A 1 118 ? 13.867 -9.498 -13.465 1.00 52.91 118 ARG A O 1
ATOM 880 N N . VAL A 1 119 ? 13.070 -7.512 -12.819 1.00 49.06 119 VAL A N 1
ATOM 881 C CA . VAL A 1 119 ? 14.074 -6.751 -13.559 1.00 49.06 119 VAL A CA 1
ATOM 882 C C . VAL A 1 119 ? 15.360 -6.811 -12.737 1.00 49.06 119 VAL A C 1
ATOM 884 O O . VAL A 1 119 ? 15.614 -5.972 -11.875 1.00 49.06 119 VAL A O 1
ATOM 887 N N . PHE A 1 120 ? 16.163 -7.853 -12.967 1.00 39.62 120 PHE A N 1
ATOM 888 C CA . PHE A 1 120 ? 17.571 -7.843 -12.597 1.00 39.62 120 PHE A CA 1
ATOM 889 C C . PHE A 1 120 ? 18.242 -6.792 -13.471 1.00 39.62 120 PHE A C 1
ATOM 891 O O . PHE A 1 120 ? 18.660 -7.068 -14.594 1.00 39.62 120 PHE A O 1
ATOM 898 N N . SER A 1 121 ? 18.312 -5.562 -12.971 1.00 38.41 121 SER A N 1
ATOM 899 C CA . SER A 1 121 ? 19.189 -4.565 -13.564 1.00 38.41 121 SER A CA 1
ATOM 900 C C . SER A 1 121 ? 20.624 -5.000 -13.266 1.00 38.41 121 SER A C 1
ATOM 902 O O . SER A 1 121 ? 21.174 -4.703 -12.205 1.00 38.41 121 SER A O 1
ATOM 904 N N . TYR A 1 122 ? 21.214 -5.787 -14.170 1.00 37.47 122 TYR A N 1
ATOM 905 C CA . TYR A 1 122 ? 22.661 -5.944 -14.222 1.00 37.47 122 TYR A CA 1
ATOM 906 C C . TYR A 1 122 ? 23.221 -4.569 -14.568 1.00 37.47 122 TYR A C 1
ATOM 908 O O . TYR A 1 122 ? 23.193 -4.142 -15.720 1.00 37.47 122 TYR A O 1
ATOM 916 N N . CYS A 1 123 ? 23.688 -3.853 -13.550 1.00 30.20 123 CYS A N 1
ATOM 917 C CA . CYS A 1 123 ? 24.400 -2.599 -13.722 1.00 30.20 123 CYS A CA 1
ATOM 918 C C . CYS A 1 123 ? 25.757 -2.911 -14.371 1.00 30.20 123 CYS A C 1
ATOM 920 O O . CYS A 1 123 ? 26.764 -3.086 -13.689 1.00 30.20 123 CYS A O 1
ATOM 922 N N . HIS A 1 124 ? 25.780 -3.073 -15.695 1.00 47.66 124 HIS A N 1
ATOM 923 C CA . HIS A 1 124 ? 27.015 -3.183 -16.457 1.00 47.66 124 HIS A CA 1
ATOM 924 C C . HIS A 1 124 ? 27.453 -1.788 -16.898 1.00 47.66 124 HIS A C 1
ATOM 926 O O . HIS A 1 124 ? 27.327 -1.403 -18.055 1.00 47.66 124 HIS A O 1
ATOM 932 N N . SER A 1 125 ? 27.992 -1.025 -15.955 1.00 50.72 125 SER A N 1
ATOM 933 C CA . SER A 1 125 ? 28.972 0.005 -16.285 1.00 50.72 125 SER A CA 1
ATOM 934 C C . SER A 1 125 ? 30.195 -0.199 -15.400 1.00 50.72 125 SER A C 1
ATOM 936 O O . SER A 1 125 ? 30.499 0.597 -14.513 1.00 50.72 125 SER A O 1
ATOM 938 N N . LEU A 1 126 ? 30.897 -1.309 -15.632 1.00 44.22 126 LEU A N 1
ATOM 939 C CA . LEU A 1 126 ? 32.314 -1.384 -15.303 1.00 44.22 126 LEU A CA 1
ATOM 940 C C . LEU A 1 126 ? 33.029 -0.454 -16.283 1.00 44.22 126 LEU A C 1
ATOM 942 O O . LEU A 1 126 ? 33.297 -0.820 -17.424 1.00 44.22 126 LEU A O 1
ATOM 946 N N . SER A 1 127 ? 33.299 0.775 -15.850 1.00 39.44 127 SER A N 1
ATOM 947 C CA . SER A 1 127 ? 34.289 1.606 -16.522 1.00 39.44 127 SER A CA 1
ATOM 948 C C . SER A 1 127 ? 35.647 0.935 -16.309 1.00 39.44 127 SER A C 1
ATOM 950 O O . SER A 1 127 ? 36.209 0.987 -15.215 1.00 39.44 127 SER A O 1
ATOM 952 N N . VAL A 1 128 ? 36.141 0.215 -17.321 1.00 47.66 128 VAL A N 1
ATOM 953 C CA . VAL A 1 128 ? 37.505 -0.323 -17.331 1.00 47.66 128 VAL A CA 1
ATOM 954 C C . VAL A 1 128 ? 38.454 0.851 -17.541 1.00 47.66 128 VAL A C 1
ATOM 956 O O . VAL A 1 128 ? 38.789 1.225 -18.659 1.00 47.66 128 VAL A O 1
ATOM 959 N N . ALA A 1 129 ? 38.881 1.444 -16.433 1.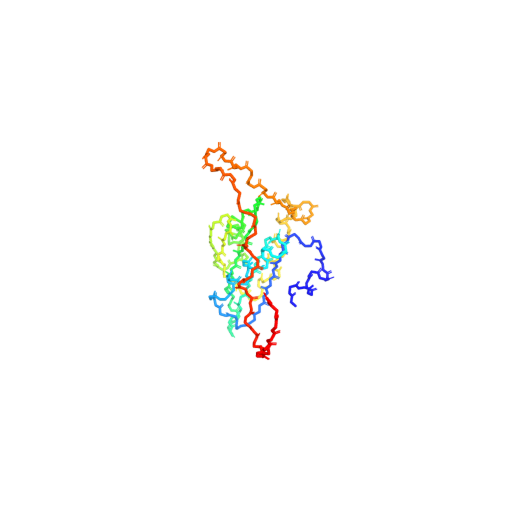00 42.19 129 ALA A N 1
ATOM 960 C CA . ALA A 1 129 ? 40.066 2.279 -16.378 1.00 42.19 129 ALA A CA 1
ATOM 961 C C . ALA A 1 129 ? 40.848 1.917 -15.111 1.00 42.19 129 ALA A C 1
ATOM 963 O O . ALA A 1 129 ? 40.601 2.445 -14.034 1.00 42.19 129 ALA A O 1
ATOM 964 N N . GLY A 1 130 ? 41.792 0.989 -15.279 1.00 42.66 130 GLY A N 1
ATOM 965 C CA . GLY A 1 130 ? 42.949 0.844 -14.400 1.00 42.66 130 GLY A CA 1
ATOM 966 C C . GLY A 1 130 ? 42.748 0.024 -13.128 1.00 42.66 130 GLY A C 1
ATOM 967 O O . GLY A 1 130 ? 42.572 0.584 -12.056 1.00 42.66 130 GLY A O 1
ATOM 968 N N . ALA A 1 131 ? 42.925 -1.293 -13.226 1.00 35.00 131 ALA A N 1
ATOM 969 C CA . ALA A 1 131 ? 43.616 -2.058 -12.188 1.00 35.00 131 ALA A CA 1
ATOM 970 C C . ALA A 1 131 ? 44.057 -3.410 -12.761 1.00 35.00 131 ALA A C 1
ATOM 972 O O . ALA A 1 131 ? 43.249 -4.232 -13.186 1.00 35.00 131 ALA A O 1
ATOM 973 N N . THR A 1 132 ? 45.366 -3.604 -12.812 1.00 41.59 132 THR A N 1
ATOM 974 C CA . THR A 1 132 ? 46.063 -4.838 -13.167 1.00 41.59 132 THR A CA 1
ATOM 975 C C . THR A 1 132 ? 45.653 -5.993 -12.234 1.00 41.59 132 THR A C 1
ATOM 977 O O . THR A 1 132 ? 45.534 -5.814 -11.026 1.00 41.59 132 THR A O 1
ATOM 980 N N . LEU A 1 133 ? 45.439 -7.182 -12.807 1.00 39.38 133 LEU A N 1
ATOM 981 C CA . LEU A 1 133 ? 45.229 -8.475 -12.124 1.00 39.38 133 LEU A CA 1
ATOM 982 C C . LEU A 1 133 ? 46.482 -8.911 -11.319 1.00 39.38 133 LEU A C 1
ATOM 984 O O . LEU A 1 133 ? 47.560 -8.411 -11.649 1.00 39.38 133 LEU A O 1
ATOM 988 N N . PRO A 1 134 ? 46.429 -9.894 -10.380 1.00 44.41 134 PRO A N 1
ATOM 989 C CA . PRO A 1 134 ? 45.306 -10.781 -10.016 1.00 44.41 134 PRO A CA 1
ATOM 990 C C . PRO A 1 134 ? 45.126 -11.011 -8.489 1.00 44.41 134 PRO A C 1
ATOM 992 O O . PRO A 1 134 ? 46.065 -11.445 -7.833 1.00 44.41 134 PRO A O 1
ATOM 995 N N . VAL A 1 135 ? 43.912 -10.908 -7.929 1.00 36.03 135 VAL A N 1
ATOM 996 C CA . VAL A 1 135 ? 43.547 -11.715 -6.739 1.00 36.03 135 VAL A CA 1
ATOM 997 C C . VAL A 1 135 ? 42.086 -12.153 -6.828 1.00 36.03 135 VAL A C 1
ATOM 999 O O . VAL A 1 135 ? 41.152 -11.359 -6.752 1.00 36.03 135 VAL A O 1
ATOM 1002 N N . MET A 1 136 ? 41.934 -13.458 -7.029 1.00 35.22 136 MET A N 1
ATOM 1003 C CA . MET A 1 136 ? 40.732 -14.256 -6.830 1.00 35.22 136 MET A CA 1
ATOM 1004 C C . MET A 1 136 ? 40.398 -14.367 -5.330 1.00 35.22 136 MET A C 1
ATOM 1006 O O . MET A 1 136 ? 41.301 -14.586 -4.534 1.00 35.22 136 MET A O 1
ATOM 1010 N N . VAL A 1 137 ? 39.093 -14.349 -5.017 1.00 41.19 137 VAL A N 1
ATOM 1011 C CA . VAL A 1 137 ? 38.443 -14.817 -3.768 1.00 41.19 137 VAL A CA 1
ATOM 1012 C C . VAL A 1 137 ? 38.651 -13.945 -2.519 1.00 41.19 137 VAL A C 1
ATOM 1014 O O . VAL A 1 137 ? 39.702 -14.001 -1.905 1.00 41.19 137 VAL A O 1
ATOM 1017 N N . ASP A 1 138 ? 37.611 -13.200 -2.108 1.00 40.53 138 ASP A N 1
ATOM 1018 C CA . ASP A 1 138 ? 37.062 -13.242 -0.730 1.00 40.53 138 ASP A CA 1
ATOM 1019 C C . ASP A 1 138 ? 35.947 -12.202 -0.492 1.00 40.53 138 ASP A C 1
ATOM 1021 O O . ASP A 1 138 ? 36.181 -11.069 -0.077 1.00 40.53 138 ASP A O 1
ATOM 1025 N N . ALA A 1 139 ? 34.688 -12.594 -0.706 1.00 35.06 139 ALA A N 1
ATOM 1026 C CA . ALA A 1 139 ? 33.529 -11.822 -0.233 1.00 35.06 139 ALA A CA 1
ATOM 1027 C C . ALA A 1 139 ? 32.343 -12.729 0.139 1.00 35.06 139 ALA A C 1
ATOM 1029 O O . ALA A 1 139 ? 31.184 -12.402 -0.108 1.00 35.06 139 ALA A O 1
ATOM 1030 N N . LEU A 1 140 ? 32.631 -13.900 0.715 1.00 35.81 140 LEU A N 1
ATOM 1031 C CA . LEU A 1 140 ? 31.617 -14.883 1.111 1.00 35.81 140 LEU A CA 1
ATOM 1032 C C . LEU A 1 140 ? 32.036 -15.664 2.370 1.00 35.81 140 LEU A C 1
ATOM 1034 O O . LEU A 1 140 ? 31.935 -16.881 2.404 1.00 35.81 140 LEU A O 1
ATOM 1038 N N . ALA A 1 141 ? 32.513 -14.989 3.424 1.00 34.53 141 ALA A N 1
ATOM 1039 C CA . ALA A 1 141 ? 32.810 -15.670 4.695 1.00 34.53 141 ALA A CA 1
ATOM 1040 C C . ALA A 1 141 ? 32.881 -14.750 5.934 1.00 34.53 141 ALA A C 1
ATOM 1042 O O . ALA A 1 141 ? 33.782 -14.888 6.751 1.00 34.53 141 ALA A O 1
ATOM 1043 N N . LEU A 1 142 ? 31.933 -13.827 6.138 1.00 37.19 142 LEU A N 1
ATOM 1044 C CA . LEU A 1 142 ? 31.800 -13.122 7.431 1.00 37.19 142 LEU A CA 1
ATOM 1045 C C . LEU A 1 142 ? 30.355 -13.086 7.949 1.00 37.19 142 LEU A C 1
ATOM 1047 O O . LEU A 1 142 ? 29.878 -12.090 8.486 1.00 37.19 142 LEU A O 1
ATOM 1051 N N . TRP A 1 143 ? 29.653 -14.219 7.846 1.00 38.97 143 TRP A N 1
ATOM 1052 C CA . TRP A 1 143 ? 28.440 -14.447 8.631 1.00 38.97 143 TRP A CA 1
ATOM 1053 C C . TRP A 1 143 ? 28.335 -15.899 9.102 1.00 38.97 143 TRP A C 1
ATOM 1055 O O . TRP A 1 143 ? 27.652 -16.714 8.492 1.00 38.97 143 TRP A O 1
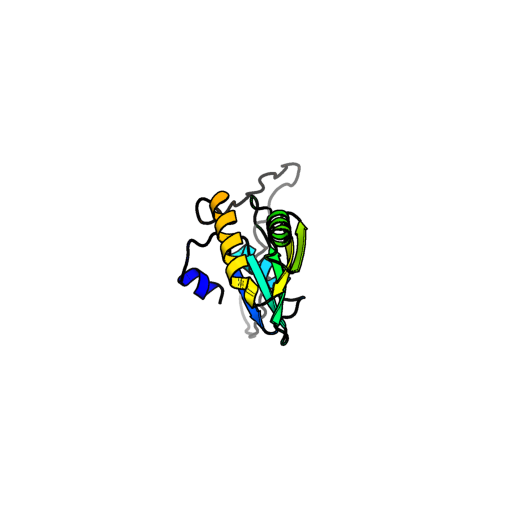ATOM 1065 N N . ARG A 1 144 ? 29.038 -16.211 10.200 1.00 32.62 144 ARG A N 1
ATOM 1066 C CA . ARG A 1 144 ? 28.543 -16.935 11.394 1.00 32.62 144 ARG A CA 1
ATOM 1067 C C . ARG A 1 144 ? 29.712 -17.516 12.186 1.00 32.62 144 ARG A C 1
ATOM 1069 O O . ARG A 1 144 ? 30.385 -18.444 11.755 1.00 32.62 144 ARG A O 1
ATOM 1076 N N . GLY A 1 145 ? 29.897 -16.985 13.392 1.00 32.53 145 GLY A N 1
ATOM 1077 C CA . GLY A 1 145 ? 30.723 -17.609 14.415 1.00 32.53 145 GLY A CA 1
ATOM 1078 C C . GLY A 1 145 ? 30.137 -18.946 14.879 1.00 32.53 145 GLY A C 1
ATOM 1079 O O . GLY A 1 145 ? 28.925 -19.098 15.031 1.00 32.53 145 GLY A O 1
ATOM 1080 N N . GLY A 1 146 ? 31.025 -19.899 15.151 1.00 30.73 146 GLY A N 1
ATOM 1081 C CA . GLY A 1 146 ? 30.697 -21.191 15.741 1.00 30.73 146 GLY A CA 1
ATOM 1082 C C . GLY A 1 146 ? 31.966 -21.927 16.155 1.00 30.73 146 GLY A C 1
ATOM 1083 O O . GLY A 1 146 ? 32.706 -22.421 15.317 1.00 30.73 146 GLY A O 1
ATOM 1084 N N . ARG A 1 147 ? 32.224 -21.962 17.466 1.00 37.12 147 ARG A N 1
ATOM 1085 C CA . ARG A 1 147 ? 33.326 -22.674 18.139 1.00 37.12 147 ARG A CA 1
ATOM 1086 C C . ARG A 1 147 ? 33.484 -24.118 17.630 1.00 37.12 147 ARG A C 1
ATOM 1088 O O . ARG A 1 147 ? 32.485 -24.831 17.605 1.00 37.12 147 ARG A O 1
ATOM 1095 N N . LYS A 1 148 ? 34.725 -24.611 17.498 1.00 36.12 148 LYS A N 1
ATOM 1096 C CA . LYS A 1 148 ? 35.343 -25.601 18.418 1.00 36.12 148 LYS A CA 1
ATOM 1097 C C . LYS A 1 148 ? 36.677 -26.176 17.895 1.00 36.12 148 LYS A C 1
ATOM 1099 O O . LYS A 1 148 ? 36.757 -26.614 16.761 1.00 36.12 148 LYS A O 1
ATOM 1104 N N . ARG A 1 149 ? 37.601 -26.320 18.861 1.00 35.66 149 ARG A N 1
ATOM 1105 C CA . ARG A 1 149 ? 38.623 -27.376 19.059 1.00 35.66 149 ARG A CA 1
ATOM 1106 C C . ARG A 1 149 ? 39.873 -27.414 18.162 1.00 35.66 149 ARG A C 1
ATOM 1108 O O . ARG A 1 149 ? 39.879 -28.008 17.099 1.00 35.66 149 ARG A O 1
ATOM 1115 N N . PHE A 1 150 ? 40.948 -26.851 18.722 1.00 33.84 150 PHE A N 1
ATOM 1116 C CA . PHE A 1 150 ? 42.140 -27.552 19.243 1.00 33.84 150 PHE A CA 1
ATOM 1117 C C . PHE A 1 150 ? 42.446 -28.945 18.664 1.00 33.84 150 PHE A C 1
ATOM 1119 O O . PHE A 1 150 ? 41.658 -29.874 18.850 1.00 33.84 150 PHE A O 1
ATOM 1126 N N . GLY A 1 151 ? 43.645 -29.095 18.098 1.00 32.66 151 GLY A N 1
ATOM 1127 C CA . GLY A 1 151 ? 44.221 -30.386 17.732 1.00 32.66 151 GLY A CA 1
ATOM 1128 C C . GLY A 1 151 ? 45.384 -30.260 16.753 1.00 32.66 151 GLY A C 1
ATOM 1129 O O . GLY A 1 151 ? 45.178 -30.380 15.556 1.00 32.66 151 GLY A O 1
ATOM 1130 N N . ASP A 1 152 ? 46.566 -29.972 17.297 1.00 37.34 152 ASP A N 1
ATOM 1131 C CA . ASP A 1 152 ? 47.850 -30.622 17.023 1.00 37.34 152 ASP A CA 1
ATOM 1132 C C . ASP A 1 152 ? 48.149 -31.245 15.640 1.00 37.34 152 ASP A C 1
ATOM 1134 O O . ASP A 1 152 ? 47.457 -32.146 15.170 1.00 37.34 152 ASP A O 1
ATOM 1138 N N . ARG A 1 153 ? 49.398 -30.969 15.224 1.00 38.22 153 ARG A N 1
ATOM 1139 C CA . ARG A 1 153 ? 50.419 -31.940 14.777 1.00 38.22 153 ARG A CA 1
ATOM 1140 C C . ARG A 1 153 ? 50.675 -32.156 13.263 1.00 38.22 153 ARG A C 1
ATOM 1142 O O . ARG A 1 153 ? 49.854 -32.699 12.541 1.00 38.22 153 ARG A O 1
ATOM 1149 N N . PHE A 1 154 ? 51.961 -31.935 12.937 1.00 38.22 154 PHE A N 1
ATOM 1150 C CA . PHE A 1 154 ? 52.861 -32.663 12.018 1.00 38.22 154 PHE A CA 1
ATOM 1151 C C . PHE A 1 154 ? 53.085 -32.225 10.553 1.00 38.22 154 PHE A C 1
ATOM 1153 O O . PHE A 1 154 ? 52.157 -31.935 9.809 1.00 38.22 154 PHE A O 1
ATOM 1160 N N . PHE A 1 155 ? 54.376 -32.381 10.199 1.00 37.41 15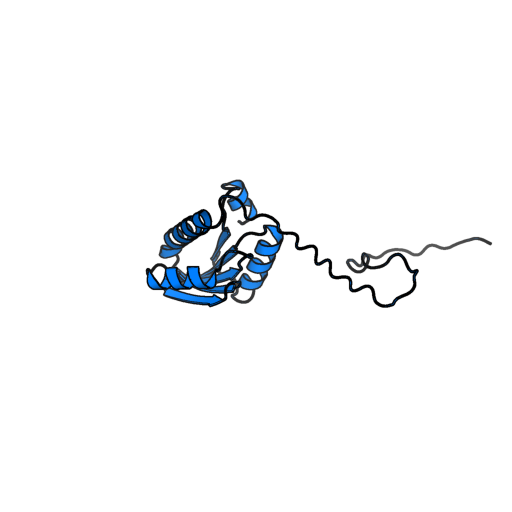5 PHE A N 1
ATOM 1161 C CA . PHE A 1 155 ? 55.105 -32.344 8.917 1.00 37.41 155 PHE A CA 1
ATOM 1162 C C . PHE A 1 155 ? 55.603 -30.973 8.433 1.00 37.41 155 PHE A C 1
ATOM 1164 O O . PHE A 1 155 ? 54.825 -30.039 8.308 1.00 37.41 155 PHE A O 1
ATOM 1171 N N . GLY A 1 156 ? 56.890 -30.798 8.120 1.00 40.34 156 GLY A N 1
ATOM 1172 C CA . GLY A 1 156 ? 58.040 -31.714 8.086 1.00 40.34 156 GLY A CA 1
ATOM 1173 C C . GLY A 1 156 ? 59.242 -30.988 7.492 1.00 40.34 156 GLY A C 1
ATOM 1174 O O . GLY A 1 156 ? 59.005 -29.993 6.772 1.00 40.34 156 GLY A O 1
#

pLDDT: mean 73.51, std 21.29, range [30.2, 92.88]